Protein AF-A0A832LFR3-F1 (afdb_monomer)

Structure (mmCIF, N/CA/C/O backbone):
data_AF-A0A832LFR3-F1
#
_entry.id   AF-A0A832LFR3-F1
#
loop_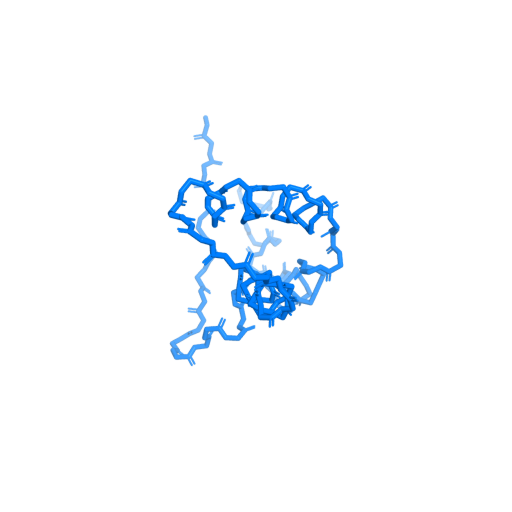
_atom_site.group_PDB
_atom_site.id
_atom_site.type_symbol
_atom_site.label_atom_id
_atom_site.label_alt_id
_atom_site.label_comp_id
_atom_site.label_asym_id
_atom_site.label_entity_id
_atom_site.label_seq_id
_atom_site.pdbx_PDB_ins_code
_atom_site.Cartn_x
_atom_site.Cartn_y
_atom_site.Cartn_z
_atom_site.occupancy
_atom_site.B_iso_or_equiv
_atom_site.auth_seq_id
_atom_site.auth_comp_id
_atom_site.auth_asym_id
_atom_site.auth_atom_id
_atom_site.pdbx_PDB_model_num
ATOM 1 N N . MET A 1 1 ? 25.890 1.673 -1.697 1.00 52.62 1 MET A N 1
ATOM 2 C CA . MET A 1 1 ? 24.412 1.684 -1.649 1.00 52.62 1 MET A CA 1
ATOM 3 C C . MET A 1 1 ? 23.943 1.871 -3.076 1.00 52.62 1 MET A C 1
ATOM 5 O O . MET A 1 1 ? 24.180 2.942 -3.615 1.00 52.62 1 MET A O 1
ATOM 9 N N . ASN A 1 2 ? 23.344 0.848 -3.685 1.00 81.50 2 ASN A N 1
ATOM 10 C CA . ASN A 1 2 ? 22.875 0.914 -5.069 1.00 81.50 2 ASN A CA 1
ATOM 11 C C . ASN A 1 2 ? 21.351 0.802 -5.033 1.00 81.50 2 ASN A C 1
ATOM 13 O O . ASN A 1 2 ? 20.812 -0.269 -4.769 1.00 81.50 2 ASN A O 1
ATOM 17 N N . ILE A 1 3 ? 20.674 1.938 -5.195 1.00 83.50 3 ILE A N 1
ATOM 18 C CA . ILE A 1 3 ? 19.223 1.985 -5.376 1.00 83.50 3 ILE A CA 1
ATOM 19 C C . ILE A 1 3 ? 18.985 1.975 -6.878 1.00 83.50 3 ILE A C 1
ATOM 21 O O . ILE A 1 3 ? 19.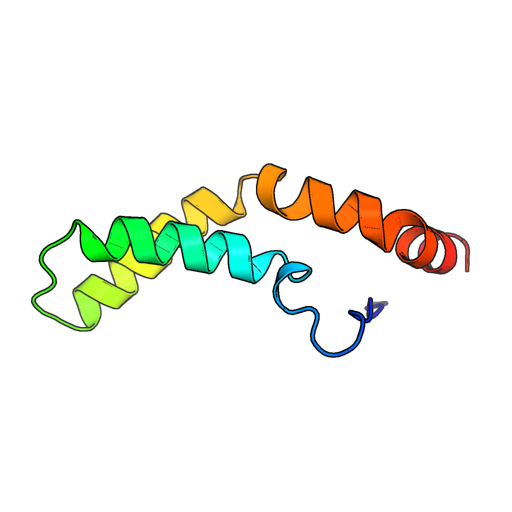497 2.850 -7.575 1.00 83.50 3 ILE A O 1
ATOM 25 N N . THR A 1 4 ? 18.191 1.023 -7.356 1.00 82.94 4 THR A N 1
ATOM 26 C CA . THR A 1 4 ? 17.777 0.990 -8.757 1.00 82.94 4 THR A CA 1
ATOM 27 C C . THR A 1 4 ? 16.297 1.288 -8.879 1.00 82.94 4 THR A C 1
ATOM 29 O O . THR A 1 4 ? 15.480 0.791 -8.103 1.00 82.94 4 THR A O 1
ATOM 32 N N . LEU A 1 5 ? 15.960 2.123 -9.856 1.00 85.38 5 LEU A N 1
ATOM 33 C CA . LEU A 1 5 ? 14.594 2.530 -10.133 1.00 85.38 5 LEU A CA 1
ATOM 34 C C . LEU A 1 5 ? 13.960 1.564 -11.135 1.00 85.38 5 LEU A C 1
ATOM 36 O O . LEU A 1 5 ? 14.545 1.276 -12.176 1.00 85.38 5 LEU A O 1
ATOM 40 N N . VAL A 1 6 ? 12.753 1.098 -10.822 1.00 85.75 6 VAL A N 1
ATOM 41 C CA . VAL A 1 6 ? 11.892 0.364 -11.756 1.00 85.75 6 VAL A CA 1
ATOM 42 C C . VAL A 1 6 ? 10.794 1.317 -12.204 1.00 85.75 6 VAL A C 1
ATOM 44 O O . VAL A 1 6 ? 10.055 1.848 -11.371 1.00 85.75 6 VAL A O 1
ATOM 47 N N . PHE A 1 7 ? 10.713 1.571 -13.508 1.00 86.12 7 PHE A N 1
ATOM 48 C CA . PHE A 1 7 ? 9.789 2.555 -14.061 1.00 86.12 7 PHE A CA 1
ATOM 49 C C . PHE A 1 7 ? 8.481 1.890 -14.475 1.00 86.12 7 PH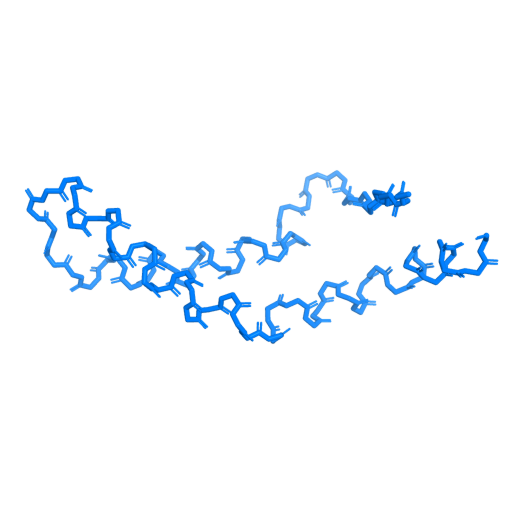E A C 1
ATOM 51 O O . PHE A 1 7 ? 8.463 0.915 -15.227 1.00 86.12 7 PHE A O 1
ATOM 58 N N . LEU A 1 8 ? 7.373 2.450 -13.993 1.00 87.12 8 LEU A N 1
ATOM 59 C CA . LEU A 1 8 ? 6.044 2.039 -14.420 1.00 87.12 8 LEU A CA 1
ATOM 60 C C . LEU A 1 8 ? 5.746 2.597 -15.822 1.00 87.12 8 LEU A C 1
ATOM 62 O O . LEU A 1 8 ? 6.173 3.715 -16.132 1.00 87.12 8 LEU A O 1
ATOM 66 N N . PRO A 1 9 ? 4.978 1.872 -16.653 1.00 88.00 9 PRO A N 1
ATOM 67 C CA . PRO A 1 9 ? 4.451 2.421 -17.889 1.00 88.00 9 PRO A CA 1
ATOM 68 C C . PRO A 1 9 ? 3.590 3.667 -17.617 1.00 88.00 9 PRO A C 1
ATOM 70 O O . PRO A 1 9 ? 2.951 3.767 -16.559 1.00 88.00 9 PRO A O 1
ATOM 73 N N . PRO A 1 10 ? 3.530 4.617 -18.566 1.00 88.56 10 PRO A N 1
ATOM 74 C CA . PRO A 1 10 ? 2.656 5.778 -18.456 1.00 88.56 10 PRO A CA 1
ATOM 75 C C . PRO A 1 10 ? 1.211 5.375 -18.138 1.00 88.56 10 PRO A C 1
ATOM 77 O O . PRO A 1 10 ? 0.712 4.369 -18.640 1.00 88.56 10 PRO A O 1
ATOM 80 N N . TYR A 1 11 ? 0.537 6.171 -17.304 1.00 84.12 11 TYR A N 1
ATOM 81 C CA . TYR A 1 11 ? -0.878 5.994 -16.943 1.00 84.12 11 TYR A CA 1
ATOM 82 C C . TYR A 1 11 ? -1.248 4.621 -16.358 1.00 84.12 11 TYR A C 1
ATOM 84 O O . TYR A 1 11 ? -2.411 4.238 -16.428 1.00 84.12 11 TYR A O 1
ATOM 92 N N . SER A 1 12 ? -0.293 3.905 -15.754 1.00 88.12 12 SER A N 1
ATOM 93 C CA . SER A 1 12 ? -0.520 2.574 -15.168 1.00 88.12 12 SER A CA 1
ATOM 94 C C . SER A 1 12 ? -0.436 2.582 -13.631 1.00 88.12 12 SER A C 1
ATOM 96 O O . SER A 1 12 ? 0.439 1.928 -13.055 1.00 88.12 12 SER A O 1
ATOM 98 N N . PRO A 1 13 ? -1.286 3.358 -12.923 1.00 84.38 13 PRO A N 1
ATOM 99 C CA . PRO A 1 13 ? -1.262 3.406 -11.461 1.00 84.38 13 PRO A CA 1
ATOM 100 C C . PRO A 1 13 ? -1.630 2.052 -10.844 1.00 84.38 13 PRO A C 1
ATOM 102 O O . PRO A 1 13 ? -1.103 1.689 -9.801 1.00 84.38 13 PRO A O 1
ATOM 105 N N . ASP A 1 14 ? -2.462 1.261 -11.518 1.00 83.12 14 ASP A N 1
ATOM 106 C CA . ASP A 1 14 ? -2.834 -0.107 -11.150 1.00 83.12 14 ASP A CA 1
ATOM 107 C C . ASP A 1 14 ? -1.633 -1.062 -11.068 1.00 83.12 14 ASP A C 1
ATOM 109 O O . ASP A 1 14 ? -1.685 -2.066 -10.355 1.00 83.12 14 ASP A O 1
ATOM 113 N N . LEU A 1 15 ? -0.532 -0.724 -11.743 1.00 85.56 15 LEU A N 1
ATOM 114 C CA . LEU A 1 15 ? 0.732 -1.437 -11.638 1.00 85.56 15 LEU A CA 1
ATOM 115 C C . LEU A 1 15 ? 1.572 -0.987 -10.441 1.00 85.56 15 LEU A C 1
ATOM 117 O O . LEU A 1 15 ? 2.633 -1.544 -10.235 1.00 85.56 15 LEU A O 1
ATOM 121 N N . ASN A 1 16 ? 1.164 -0.025 -9.617 1.00 88.19 16 ASN A N 1
ATOM 122 C CA . ASN A 1 16 ? 1.910 0.317 -8.409 1.00 88.19 16 ASN A CA 1
ATOM 123 C C . ASN A 1 16 ? 1.406 -0.516 -7.209 1.00 88.19 16 ASN A C 1
ATOM 125 O O . ASN A 1 16 ? 0.243 -0.371 -6.824 1.00 88.19 16 ASN A O 1
ATOM 129 N N . PRO A 1 17 ? 2.247 -1.349 -6.554 1.00 86.19 17 PRO A N 1
ATOM 130 C CA . PRO A 1 17 ? 1.822 -2.187 -5.426 1.00 86.19 17 PRO A CA 1
ATOM 131 C C . PRO A 1 17 ? 1.118 -1.424 -4.297 1.00 86.19 17 PRO A C 1
ATOM 133 O O . PRO A 1 17 ? 0.244 -1.976 -3.624 1.00 86.19 17 PRO A O 1
ATOM 136 N N . ILE A 1 18 ? 1.471 -0.148 -4.095 1.00 88.25 18 ILE A N 1
ATOM 137 C CA . ILE A 1 18 ? 0.859 0.691 -3.061 1.00 88.25 18 ILE A CA 1
ATOM 138 C C . ILE A 1 18 ? -0.633 0.951 -3.316 1.00 88.25 18 ILE A C 1
ATOM 140 O O . ILE A 1 18 ? -1.383 1.093 -2.354 1.00 88.25 18 ILE A O 1
ATOM 144 N N . GLU A 1 19 ? -1.099 0.947 -4.569 1.00 89.75 19 GLU A N 1
ATOM 145 C CA . GLU A 1 19 ? -2.514 1.176 -4.892 1.00 89.75 19 GLU A CA 1
ATOM 146 C C . GLU A 1 19 ? -3.403 0.045 -4.366 1.00 89.75 19 GLU A C 1
ATOM 148 O O . GLU A 1 19 ? -4.499 0.285 -3.854 1.00 89.75 19 GLU A O 1
ATOM 153 N N . PHE A 1 20 ? -2.922 -1.203 -4.398 1.00 88.19 20 PHE A N 1
ATOM 154 C CA . PHE A 1 20 ? -3.648 -2.331 -3.806 1.00 88.19 20 PHE A CA 1
ATOM 155 C C . PHE A 1 20 ? -3.759 -2.210 -2.283 1.00 88.19 20 PHE A C 1
ATOM 157 O O . PHE A 1 20 ? -4.800 -2.545 -1.702 1.00 88.19 20 PHE A O 1
ATOM 164 N N . ILE A 1 21 ? -2.706 -1.700 -1.638 1.00 90.31 21 ILE A N 1
ATOM 165 C CA . ILE A 1 21 ? -2.712 -1.417 -0.202 1.00 90.31 21 ILE A CA 1
ATOM 166 C C . ILE A 1 21 ? -3.707 -0.291 0.090 1.00 90.31 21 ILE A C 1
ATOM 168 O O . ILE A 1 21 ? -4.569 -0.472 0.946 1.00 90.31 21 ILE A O 1
ATOM 172 N N . TRP A 1 22 ? -3.675 0.818 -0.654 1.00 91.44 22 TRP A N 1
ATOM 173 C CA . TRP A 1 22 ? -4.623 1.924 -0.489 1.00 91.44 22 TRP A CA 1
ATOM 174 C C . TRP A 1 22 ? -6.076 1.505 -0.695 1.00 91.44 22 TRP A C 1
ATOM 176 O O . TRP A 1 22 ? -6.943 1.874 0.100 1.00 91.44 22 TRP A O 1
ATOM 186 N N . LYS A 1 23 ? -6.354 0.681 -1.709 1.00 90.38 23 LYS A N 1
ATOM 187 C CA . LYS A 1 23 ? -7.686 0.112 -1.945 1.00 90.38 23 LYS A CA 1
ATOM 188 C C . LYS A 1 23 ? -8.173 -0.709 -0.750 1.00 90.38 23 LYS A C 1
ATOM 190 O O . LYS A 1 23 ? -9.333 -0.592 -0.355 1.00 90.38 23 LYS A O 1
ATOM 195 N N . SER A 1 24 ? -7.289 -1.516 -0.167 1.00 90.94 24 SER A N 1
ATOM 196 C CA . SER A 1 24 ? -7.599 -2.344 1.003 1.00 90.94 24 SER A CA 1
ATOM 197 C C . SER A 1 24 ? -7.795 -1.488 2.259 1.00 90.94 24 SER A C 1
ATOM 199 O O . SER A 1 24 ? -8.792 -1.649 2.954 1.00 90.94 24 SER A O 1
ATOM 201 N N . LEU A 1 25 ? -6.919 -0.507 2.494 1.00 92.50 25 LEU A N 1
ATOM 202 C CA . LEU A 1 25 ? -7.032 0.454 3.594 1.00 92.50 25 LEU A CA 1
ATOM 203 C C . LEU A 1 25 ? -8.343 1.229 3.543 1.00 92.50 25 LEU A C 1
ATOM 205 O O . LEU A 1 25 ? -9.041 1.316 4.547 1.00 92.50 25 LEU A O 1
ATOM 209 N N . ARG A 1 26 ? -8.712 1.758 2.372 1.00 91.38 26 ARG A N 1
ATOM 210 C CA . ARG A 1 26 ? -9.964 2.502 2.199 1.00 91.38 26 ARG A CA 1
ATOM 211 C C . ARG A 1 26 ? -11.174 1.654 2.585 1.00 91.38 26 ARG A C 1
ATOM 213 O O . ARG A 1 26 ? -12.100 2.177 3.193 1.00 91.38 26 ARG A O 1
ATOM 220 N N . LYS A 1 27 ? -11.161 0.354 2.273 1.00 92.56 27 LYS A N 1
ATOM 221 C CA . LYS A 1 27 ? -12.234 -0.570 2.662 1.00 92.56 27 LYS A CA 1
ATOM 222 C C . LYS A 1 27 ? -12.349 -0.717 4.180 1.00 92.56 27 LYS A C 1
ATOM 224 O O . LYS A 1 27 ? -13.469 -0.795 4.667 1.00 92.56 27 LYS A O 1
ATOM 229 N N . GLU A 1 28 ? -11.235 -0.757 4.908 1.00 90.62 28 GLU A N 1
ATOM 230 C CA . GLU A 1 28 ? -11.249 -0.840 6.375 1.00 90.62 28 GLU A CA 1
ATOM 231 C C . GLU A 1 28 ? -11.637 0.496 7.018 1.00 90.62 28 GLU A C 1
ATOM 233 O O . GLU A 1 28 ? -12.494 0.526 7.892 1.00 90.62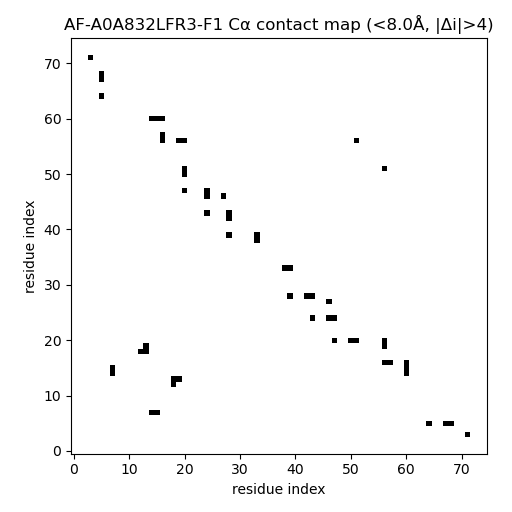 28 GLU A O 1
ATOM 238 N N . ILE A 1 29 ? -11.110 1.614 6.512 1.00 91.44 29 ILE A N 1
ATOM 239 C CA . ILE A 1 29 ? -11.455 2.968 6.976 1.00 91.44 29 ILE A CA 1
ATOM 240 C C . ILE A 1 29 ? -12.962 3.227 6.875 1.00 91.44 29 ILE A C 1
ATOM 242 O O . ILE A 1 29 ? -13.540 3.807 7.784 1.00 91.44 29 ILE A O 1
ATOM 246 N N . LEU A 1 30 ? -13.608 2.786 5.791 1.00 90.75 30 LEU A N 1
ATOM 247 C CA . LEU A 1 30 ? -15.046 2.988 5.580 1.00 90.75 30 LEU A CA 1
ATOM 248 C C . LEU A 1 30 ? -15.945 2.184 6.535 1.00 90.75 30 LEU A C 1
ATOM 250 O O . LEU A 1 30 ? -17.142 2.454 6.581 1.00 90.75 30 LEU A O 1
ATOM 254 N N . LYS A 1 31 ? -15.410 1.193 7.259 1.00 91.75 31 LYS A N 1
ATOM 255 C CA . LYS A 1 31 ? -16.174 0.411 8.247 1.00 91.75 31 LYS A CA 1
ATOM 256 C C . LYS A 1 31 ? -16.158 1.037 9.636 1.00 91.75 31 LYS A C 1
ATOM 258 O O . LYS A 1 31 ? -17.013 0.709 10.450 1.00 91.75 31 LYS A O 1
ATOM 263 N N . GLU A 1 32 ? -15.179 1.890 9.906 1.00 90.31 32 GLU A N 1
ATOM 264 C C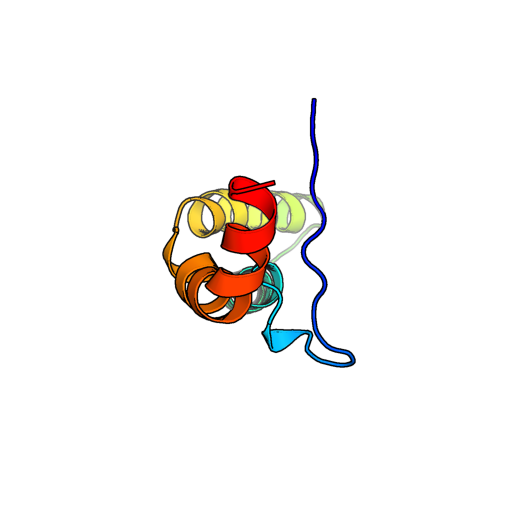A . GLU A 1 32 ? -14.934 2.450 11.228 1.00 90.31 32 GLU A CA 1
ATOM 265 C C . GLU A 1 32 ? -15.566 3.837 11.353 1.00 90.31 32 GLU A C 1
ATOM 267 O O . GLU A 1 32 ? -15.51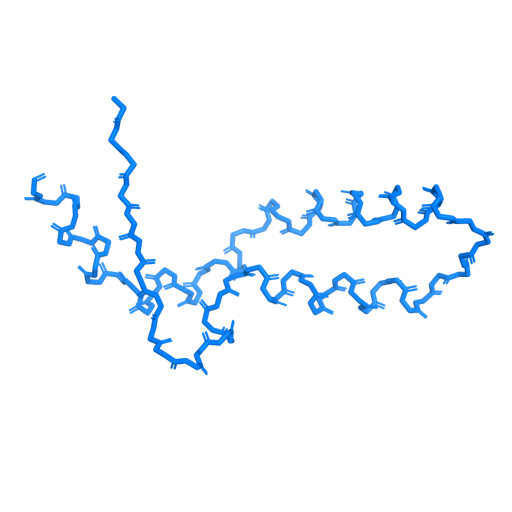4 4.656 10.433 1.00 90.31 32 GLU A O 1
ATOM 272 N N . PHE A 1 33 ? -16.134 4.128 12.522 1.00 91.94 33 PHE A N 1
ATOM 273 C CA . PHE A 1 33 ? -16.551 5.484 12.854 1.00 91.94 33 PHE A CA 1
ATOM 274 C C . PHE A 1 33 ? -15.345 6.272 13.373 1.00 91.94 33 PHE A C 1
ATOM 276 O O . PHE A 1 33 ? -14.730 5.914 14.376 1.00 91.94 33 PHE A O 1
ATOM 283 N N . ILE A 1 34 ? -14.975 7.332 12.658 1.00 92.38 34 ILE A N 1
ATOM 284 C CA . ILE A 1 34 ? -13.751 8.093 12.912 1.00 92.38 34 ILE A CA 1
ATOM 285 C C . ILE A 1 34 ? -14.129 9.477 13.423 1.00 92.38 34 ILE A C 1
ATOM 287 O O . ILE A 1 34 ? -14.658 10.300 12.680 1.00 92.38 34 ILE A O 1
ATOM 291 N N . GLU A 1 35 ? -13.794 9.750 14.678 1.00 92.31 35 GLU A N 1
ATOM 292 C CA . GLU A 1 35 ? -14.140 11.006 15.354 1.00 92.31 35 GLU A CA 1
ATOM 293 C C . GLU A 1 35 ? -12.994 12.026 15.323 1.00 92.31 35 GLU A C 1
ATOM 295 O O . GLU A 1 35 ? -13.184 13.206 15.610 1.00 92.31 35 GLU A O 1
ATOM 300 N N . SER A 1 36 ? -11.781 11.594 14.964 1.00 95.62 36 SER A N 1
ATOM 301 C CA . SER A 1 36 ? -10.600 12.452 14.949 1.00 95.62 36 SER A CA 1
ATOM 302 C C . SER A 1 36 ? -9.562 12.039 13.909 1.00 95.62 36 SER A C 1
ATOM 304 O O . SER A 1 36 ? -9.388 10.869 13.558 1.00 95.62 36 SER A O 1
ATOM 306 N N . VAL A 1 37 ? -8.768 13.022 13.480 1.00 95.69 37 VAL A N 1
ATOM 307 C CA . VAL A 1 37 ? -7.608 12.801 12.604 1.00 95.69 37 VAL A CA 1
ATOM 308 C C . VAL A 1 37 ? -6.586 11.864 13.256 1.00 95.69 37 VAL A C 1
ATOM 310 O O . VAL A 1 37 ? -5.933 11.082 12.566 1.00 95.69 37 VAL A O 1
ATOM 313 N N . THR A 1 38 ? -6.447 11.908 14.583 1.00 96.69 38 THR A N 1
ATOM 314 C CA . THR A 1 38 ? -5.542 11.021 15.326 1.00 96.69 38 THR A CA 1
ATOM 315 C C . THR A 1 38 ? -5.983 9.563 15.226 1.00 96.69 38 THR A C 1
ATOM 317 O O . THR A 1 38 ? -5.153 8.700 14.942 1.00 96.69 38 THR A O 1
ATOM 320 N N . GLN A 1 39 ? -7.282 9.282 15.384 1.00 94.25 39 GLN A N 1
ATOM 321 C CA . GLN A 1 39 ? -7.825 7.934 15.191 1.00 94.25 39 GLN A CA 1
ATOM 322 C C . GLN A 1 39 ? -7.615 7.449 13.754 1.00 94.25 39 GLN A C 1
ATOM 324 O O . GLN A 1 39 ? -7.114 6.343 13.566 1.00 94.25 39 GLN A O 1
ATOM 329 N N . LEU A 1 40 ? -7.884 8.294 12.751 1.00 95.06 40 LEU A N 1
ATOM 330 C CA . LEU A 1 40 ? -7.638 7.954 11.345 1.00 95.06 40 LEU A CA 1
ATOM 331 C C . LEU A 1 40 ? -6.167 7.598 11.088 1.00 95.06 40 LEU A C 1
ATOM 333 O O . LEU A 1 40 ? -5.874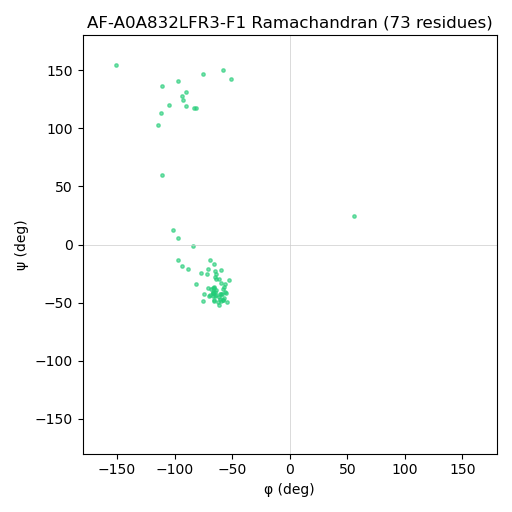 6.578 10.468 1.00 95.06 40 LEU A O 1
ATOM 337 N N . LYS A 1 41 ? -5.228 8.416 11.581 1.00 96.12 41 LYS A N 1
ATOM 338 C CA . LYS A 1 41 ? -3.785 8.167 11.427 1.00 96.12 41 LYS A CA 1
ATOM 339 C C . LYS A 1 41 ? -3.365 6.847 12.072 1.00 96.12 41 LYS A C 1
ATOM 341 O O . LYS A 1 41 ? -2.593 6.098 11.474 1.00 96.12 41 LYS A O 1
ATOM 346 N N . ASN A 1 42 ? -3.875 6.554 13.267 1.00 95.25 42 ASN A N 1
ATOM 347 C CA . ASN A 1 42 ? -3.580 5.307 13.969 1.00 95.25 42 ASN A CA 1
ATOM 348 C C . ASN A 1 42 ? -4.155 4.092 13.233 1.00 95.25 42 ASN A C 1
ATOM 350 O O . ASN A 1 42 ? -3.452 3.093 13.082 1.00 95.25 42 ASN A O 1
ATOM 354 N N . LEU A 1 43 ? -5.384 4.196 12.721 1.00 94.06 43 LEU A N 1
ATOM 355 C CA . LEU A 1 43 ? -6.018 3.146 11.927 1.00 94.06 43 LEU A CA 1
ATOM 356 C C . LEU A 1 43 ? -5.216 2.860 10.653 1.00 94.06 43 LEU A C 1
ATOM 358 O O . LEU A 1 43 ? -4.813 1.720 10.433 1.00 94.06 43 LEU A O 1
ATOM 362 N N . ILE A 1 44 ? -4.898 3.899 9.869 1.00 94.75 44 ILE A N 1
ATOM 363 C CA . ILE A 1 44 ? -4.075 3.773 8.657 1.00 94.75 44 ILE A CA 1
ATOM 364 C C . ILE A 1 44 ? -2.748 3.095 8.987 1.00 94.75 44 ILE A C 1
ATOM 366 O O . ILE A 1 44 ? -2.370 2.145 8.311 1.00 94.75 44 ILE A O 1
ATOM 370 N N . LYS A 1 45 ? -2.044 3.551 10.030 1.00 94.94 45 LYS A N 1
ATOM 371 C CA . LYS A 1 45 ? -0.750 2.985 10.421 1.00 94.94 45 LYS A CA 1
ATOM 372 C C . LYS A 1 45 ? -0.868 1.500 10.767 1.00 94.94 45 LYS A C 1
ATOM 374 O O . LYS A 1 45 ? -0.074 0.700 10.280 1.00 94.94 45 LYS A O 1
ATOM 379 N N . ASN A 1 46 ? -1.840 1.132 11.596 1.00 92.94 46 ASN A N 1
ATOM 380 C CA . ASN A 1 46 ? -2.008 -0.244 12.056 1.00 92.94 46 ASN A CA 1
ATOM 381 C C . ASN A 1 46 ? -2.375 -1.181 10.903 1.00 92.94 46 ASN A C 1
ATOM 383 O O . ASN A 1 46 ? -1.737 -2.221 10.737 1.00 92.94 46 ASN A O 1
ATOM 387 N N . GLU A 1 47 ? -3.347 -0.796 10.077 1.00 92.56 47 GLU A N 1
ATOM 388 C CA . GLU A 1 47 ? -3.774 -1.604 8.936 1.00 92.56 47 GLU A CA 1
ATOM 389 C C . GLU A 1 47 ? -2.697 -1.665 7.849 1.00 92.56 47 GLU A C 1
ATOM 391 O O . GLU A 1 47 ? -2.427 -2.736 7.305 1.00 92.56 47 GLU A O 1
ATOM 396 N N . TYR A 1 48 ? -1.980 -0.566 7.599 1.00 92.62 48 TYR A N 1
ATOM 397 C CA . TYR A 1 48 ? -0.866 -0.550 6.652 1.00 92.62 48 TYR A CA 1
ATOM 398 C C . TYR A 1 48 ? 0.224 -1.530 7.082 1.00 92.62 48 TYR A C 1
ATOM 400 O O . TYR A 1 48 ? 0.672 -2.345 6.282 1.00 92.62 48 TYR A O 1
ATOM 408 N N . MET A 1 49 ? 0.611 -1.515 8.360 1.00 90.88 49 MET A N 1
ATOM 409 C CA . MET A 1 49 ? 1.633 -2.426 8.883 1.00 90.88 49 MET A CA 1
ATOM 410 C C . MET A 1 49 ? 1.212 -3.900 8.823 1.00 90.88 49 MET A C 1
ATOM 412 O O . MET A 1 49 ? 2.082 -4.770 8.773 1.00 90.88 49 MET A O 1
ATOM 416 N N . LYS A 1 50 ? -0.093 -4.206 8.827 1.00 89.12 50 LYS A N 1
ATOM 417 C CA . LYS A 1 50 ? -0.605 -5.567 8.598 1.00 89.12 50 LYS A CA 1
ATOM 418 C C . LYS A 1 50 ? -0.531 -5.941 7.117 1.00 89.12 50 LYS A C 1
ATOM 420 O O . LYS A 1 50 ? -0.007 -7.000 6.783 1.00 89.12 50 LYS A O 1
ATOM 425 N N . LEU A 1 51 ? -1.007 -5.061 6.237 1.00 87.94 51 LEU A N 1
ATOM 426 C CA . LEU A 1 51 ? -1.084 -5.303 4.794 1.00 87.94 51 LEU A CA 1
ATOM 427 C C . LEU A 1 51 ? 0.297 -5.343 4.132 1.00 87.94 51 LEU A C 1
ATOM 429 O O . LEU A 1 51 ? 0.571 -6.249 3.349 1.00 87.94 51 LEU A O 1
ATOM 433 N N . ALA A 1 52 ? 1.192 -4.421 4.490 1.00 86.69 52 ALA A N 1
ATOM 434 C CA . ALA A 1 52 ? 2.535 -4.308 3.920 1.00 86.69 52 ALA A CA 1
ATOM 435 C C . ALA A 1 52 ? 3.430 -5.518 4.233 1.00 86.69 52 ALA A C 1
ATOM 437 O O . ALA A 1 52 ? 4.378 -5.795 3.501 1.00 86.69 52 ALA A O 1
ATOM 438 N N . LYS A 1 53 ? 3.127 -6.275 5.297 1.00 83.50 53 LYS A N 1
ATOM 439 C CA . LYS A 1 53 ? 3.814 -7.543 5.592 1.00 83.50 53 LYS A CA 1
ATOM 440 C C . LYS A 1 53 ? 3.450 -8.650 4.603 1.00 83.50 53 LYS A C 1
ATOM 442 O O . LYS A 1 53 ? 4.199 -9.618 4.477 1.00 83.50 53 LYS A O 1
ATOM 447 N N . SER A 1 54 ? 2.317 -8.535 3.910 1.00 80.62 54 SER A N 1
ATOM 448 C CA . SER A 1 54 ? 1.910 -9.526 2.924 1.00 80.62 54 SER A CA 1
ATOM 449 C C . SER A 1 54 ? 2.623 -9.300 1.594 1.00 80.62 54 SER A C 1
ATOM 451 O O . SER A 1 54 ? 2.396 -8.308 0.901 1.00 80.62 54 SER A O 1
ATOM 453 N N . LYS A 1 55 ? 3.421 -10.286 1.174 1.00 68.69 55 LYS A N 1
ATOM 454 C CA . LYS A 1 55 ? 4.052 -10.299 -0.157 1.00 68.69 55 LYS A CA 1
ATOM 455 C C . LYS A 1 55 ? 3.035 -10.424 -1.298 1.00 68.69 55 LYS A C 1
ATOM 457 O O . LYS A 1 55 ? 3.353 -10.084 -2.433 1.00 68.69 55 LYS A O 1
ATOM 462 N N . SER A 1 56 ? 1.798 -10.850 -1.010 1.00 75.38 56 SER A N 1
ATOM 463 C CA . SER A 1 56 ? 0.755 -11.053 -2.026 1.00 75.38 56 SER A CA 1
ATOM 464 C C . SER A 1 56 ? 0.481 -9.807 -2.868 1.00 75.38 56 SER A C 1
ATOM 466 O O . SER A 1 56 ? 0.209 -9.932 -4.058 1.00 75.38 56 SER A O 1
ATOM 468 N N . PHE A 1 57 ? 0.596 -8.616 -2.274 1.00 73.56 57 PHE A N 1
ATOM 469 C CA . PHE A 1 57 ? 0.364 -7.345 -2.962 1.00 73.56 57 PHE A CA 1
ATOM 470 C C . PHE A 1 57 ? 1.470 -6.990 -3.963 1.00 73.56 57 PHE A C 1
ATOM 472 O O . PHE A 1 57 ? 1.208 -6.293 -4.939 1.00 73.56 57 PHE A O 1
ATOM 479 N N . ALA A 1 58 ? 2.687 -7.498 -3.7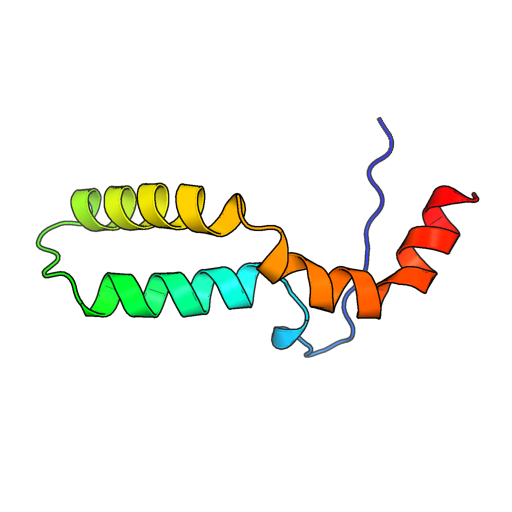57 1.00 79.62 58 ALA A N 1
ATOM 480 C CA . ALA A 1 58 ? 3.822 -7.265 -4.645 1.00 79.62 58 ALA A CA 1
ATOM 481 C C . ALA A 1 58 ? 3.990 -8.369 -5.701 1.00 79.62 58 ALA A C 1
ATOM 483 O O . ALA A 1 58 ? 4.637 -8.139 -6.716 1.00 79.62 58 ALA A O 1
ATOM 484 N N . ASN A 1 59 ? 3.393 -9.551 -5.512 1.00 81.00 59 ASN A N 1
ATOM 485 C CA . ASN A 1 59 ? 3.610 -10.705 -6.393 1.00 81.00 59 ASN A CA 1
ATOM 486 C C . ASN A 1 59 ? 3.276 -10.423 -7.867 1.00 81.00 59 ASN A C 1
ATOM 488 O O . ASN A 1 59 ? 4.059 -10.764 -8.752 1.00 81.00 59 ASN A O 1
ATOM 492 N N . ASN A 1 60 ? 2.127 -9.794 -8.141 1.00 81.19 60 ASN A N 1
ATOM 493 C CA . ASN A 1 60 ? 1.736 -9.473 -9.517 1.00 81.19 60 ASN A CA 1
ATOM 494 C C . ASN A 1 60 ? 2.702 -8.463 -10.152 1.00 81.19 60 ASN A C 1
ATOM 496 O O . ASN A 1 60 ? 3.104 -8.622 -11.299 1.00 81.19 60 ASN A O 1
ATOM 500 N N . TRP A 1 61 ? 3.127 -7.466 -9.376 1.00 86.06 61 TRP A N 1
ATOM 501 C CA . TRP A 1 61 ? 4.112 -6.484 -9.809 1.00 86.06 61 TRP A CA 1
ATOM 502 C C . TRP A 1 61 ? 5.458 -7.126 -10.131 1.00 86.06 61 TRP A C 1
ATOM 504 O O . TRP A 1 61 ? 5.984 -6.943 -11.222 1.00 86.06 61 TRP A O 1
ATOM 514 N N . MET A 1 62 ? 5.976 -7.956 -9.225 1.00 84.38 62 MET A N 1
ATOM 515 C CA . MET A 1 62 ? 7.240 -8.662 -9.428 1.00 84.38 62 MET A CA 1
ATOM 516 C C . MET A 1 62 ? 7.214 -9.515 -10.697 1.00 84.38 62 MET A C 1
ATOM 518 O O . MET A 1 62 ? 8.212 -9.569 -11.399 1.00 84.38 62 MET A O 1
ATOM 522 N N . LYS A 1 63 ? 6.071 -10.13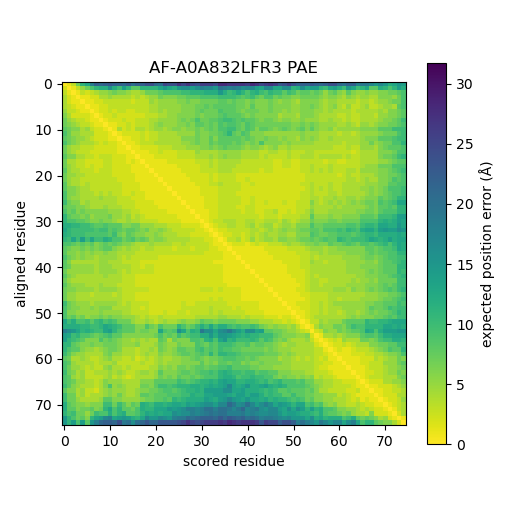4 -11.023 1.00 85.12 63 LYS A N 1
ATOM 523 C CA . LYS A 1 63 ? 5.903 -10.895 -12.266 1.00 85.12 63 LYS A CA 1
ATOM 524 C C . LYS A 1 63 ? 5.947 -10.007 -13.514 1.00 85.12 63 LYS A C 1
ATOM 526 O O . LYS A 1 63 ? 6.537 -10.404 -14.510 1.00 85.12 63 LYS A O 1
ATOM 531 N N . ILE A 1 64 ? 5.308 -8.838 -13.476 1.00 84.94 64 ILE A N 1
ATOM 532 C CA . ILE A 1 64 ? 5.229 -7.919 -14.623 1.00 84.94 64 ILE A CA 1
ATOM 533 C C . ILE A 1 64 ? 6.584 -7.259 -14.902 1.00 84.94 64 ILE A C 1
ATOM 535 O O . ILE A 1 64 ? 6.950 -7.077 -16.059 1.00 84.94 64 ILE A O 1
ATOM 539 N N . PHE A 1 65 ? 7.342 -6.933 -13.856 1.00 85.88 65 PHE A N 1
ATOM 540 C CA . PHE A 1 65 ? 8.620 -6.227 -13.968 1.00 85.88 65 PHE A CA 1
ATOM 541 C C . PHE A 1 65 ? 9.844 -7.149 -13.842 1.00 85.88 65 PHE A C 1
ATOM 543 O O . PHE A 1 65 ? 10.962 -6.656 -13.715 1.00 85.88 65 PHE A O 1
ATOM 550 N N . ASP A 1 66 ? 9.661 -8.472 -13.902 1.00 85.06 66 ASP A N 1
ATOM 551 C CA . ASP A 1 66 ? 10.721 -9.472 -13.697 1.00 85.06 66 ASP A CA 1
ATOM 552 C C . ASP A 1 66 ? 11.922 -9.264 -14.632 1.00 85.06 66 ASP A C 1
ATOM 554 O O . ASP A 1 66 ? 13.066 -9.321 -14.188 1.00 85.06 66 ASP A O 1
ATOM 558 N N . GLU A 1 67 ? 11.685 -8.942 -15.907 1.00 82.94 67 GLU A N 1
ATOM 559 C CA . GLU A 1 67 ? 12.759 -8.671 -16.872 1.00 82.94 67 GLU A CA 1
ATOM 560 C C . GLU A 1 67 ? 13.581 -7.429 -16.502 1.00 82.94 67 GLU A C 1
ATOM 562 O O . GLU A 1 67 ? 14.809 -7.487 -16.528 1.00 82.94 67 GLU A O 1
ATOM 567 N N . GLN A 1 68 ? 12.924 -6.339 -16.082 1.00 82.88 68 GLN A N 1
ATOM 568 C CA . GLN A 1 68 ? 13.604 -5.119 -15.623 1.00 82.88 68 GLN A CA 1
ATOM 569 C C . GLN A 1 68 ? 14.377 -5.364 -14.321 1.00 82.88 68 GLN A C 1
ATOM 571 O O . GLN A 1 68 ? 15.476 -4.851 -14.129 1.00 82.88 68 GLN A O 1
ATOM 576 N N . ILE A 1 69 ? 13.823 -6.176 -13.419 1.00 80.69 69 ILE A N 1
ATOM 577 C CA . ILE A 1 69 ? 14.486 -6.549 -12.167 1.00 80.69 69 ILE A CA 1
ATOM 578 C C . ILE A 1 69 ? 15.727 -7.404 -12.471 1.00 80.69 69 ILE A C 1
ATOM 580 O O . ILE A 1 69 ? 16.800 -7.155 -11.925 1.00 80.69 69 ILE A O 1
ATOM 584 N N . LYS A 1 70 ? 15.624 -8.374 -13.386 1.00 82.44 70 LYS A N 1
ATOM 585 C CA . LYS A 1 70 ? 16.742 -9.235 -13.803 1.00 82.44 70 LYS A CA 1
ATOM 586 C C . LYS A 1 70 ? 17.833 -8.478 -14.548 1.00 82.44 70 LYS A C 1
ATOM 588 O O . LYS A 1 70 ? 19.005 -8.727 -14.279 1.00 82.44 70 LYS A O 1
ATOM 593 N N . SER A 1 71 ? 17.482 -7.550 -15.439 1.00 78.50 71 SER A N 1
ATOM 594 C CA . SER A 1 71 ? 18.479 -6.739 -16.149 1.00 78.50 71 SER A CA 1
ATOM 595 C C . SER A 1 71 ? 19.322 -5.894 -15.199 1.00 78.50 71 SER A C 1
ATOM 597 O O . SER A 1 71 ? 20.481 -5.646 -15.489 1.00 78.50 71 SER A O 1
ATOM 599 N N . VAL A 1 72 ? 18.748 -5.492 -14.062 1.00 73.06 72 VAL A N 1
ATOM 600 C CA . VAL A 1 72 ? 19.420 -4.718 -13.011 1.00 73.06 72 VAL A CA 1
ATOM 601 C C . VAL A 1 72 ? 20.273 -5.591 -12.085 1.00 73.06 72 VAL A C 1
ATOM 603 O O . VAL A 1 72 ? 21.295 -5.138 -11.582 1.00 73.06 72 VAL A O 1
ATOM 606 N N . MET A 1 73 ? 19.851 -6.828 -11.809 1.00 69.62 73 MET A N 1
ATOM 607 C CA . MET A 1 73 ? 20.604 -7.747 -10.941 1.00 69.62 73 MET A CA 1
ATOM 608 C C . MET A 1 73 ? 21.813 -8.383 -11.637 1.00 69.62 73 MET A C 1
ATOM 610 O O . MET A 1 73 ? 22.741 -8.812 -10.959 1.00 69.62 73 MET A O 1
ATOM 614 N N . ASN A 1 74 ? 21.786 -8.468 -12.970 1.00 66.81 74 ASN A N 1
ATOM 615 C CA . ASN A 1 74 ? 22.839 -9.081 -13.784 1.00 66.81 74 ASN A CA 1
ATOM 616 C C . ASN A 1 74 ? 23.844 -8.062 -14.360 1.00 66.81 74 ASN A C 1
ATOM 618 O O . ASN A 1 74 ? 24.687 -8.447 -15.171 1.00 66.81 74 ASN A O 1
ATOM 622 N N . SER A 1 75 ? 23.728 -6.784 -13.984 1.00 58.47 75 SER A N 1
ATOM 623 C CA . SER A 1 75 ? 24.559 -5.659 -14.448 1.00 58.47 75 SER A CA 1
ATOM 624 C C . SER A 1 75 ? 25.529 -5.152 -13.391 1.00 58.47 75 SER A C 1
ATOM 626 O O . SER A 1 75 ? 25.122 -5.119 -12.207 1.00 58.47 75 SER A O 1
#

pLDDT: mean 86.05, std 8.22, range [52.62, 96.69]

Foldseek 3Di:
DDDDDDDDDPPPVVLPLVVVLVVVLVVVVVVDDDPDPVSNVVSSVVSSVVVVVDCPSCVVNCVVCVVVVVVVVVD

Nearest PDB structures (foldseek):
  5zgb-assembly1_K  TM=4.455E-01  e=6.182E+00  Cyanidioschyzon merolae strain 10D

Sequence (75 aa):
MNITLVFLPPYSPDLNPIEFIWKSLRKEILKEFIESVTQLKNLIKNEYMKLAKSKSFANNWMKIFDEQIKSVMNS

Secondary structure (DSSP, 8-state):
------PPPTT-GGGSHHHHHHHHHHHHHTTS----HHHHHHHHHHHHHHHTT-THHHHHHHHHSHHHHHHHHT-

Mean predicted aligned error: 5.83 Å

Solvent-accessible surface area (backbone atoms only — not comparable to full-atom values): 4754 Å² total; per-residue (Å²): 139,86,86,80,87,83,84,75,64,85,95,43,63,88,67,37,51,64,49,60,50,51,57,52,48,52,59,55,57,74,73,53,90,74,92,44,71,66,55,48,54,51,49,51,52,55,52,45,63,58,54,72,71,45,62,73,59,43,49,65,45,52,65,76,43,41,68,65,54,48,60,59,72,77,101

Radius of gyration: 15.91 Å; Cα contacts (8 Å, |Δi|>4): 29; chains: 1; bounding box: 41×24×34 Å